Protein AF-A0A2N3AH60-F1 (afdb_monomer)

Mean predicted aligned error: 9.8 Å

Structure (mmCIF, N/CA/C/O backbone):
data_AF-A0A2N3AH60-F1
#
_entry.id   AF-A0A2N3AH60-F1
#
loop_
_atom_site.group_PDB
_atom_site.id
_atom_site.type_symbol
_atom_site.label_atom_id
_atom_site.label_alt_id
_atom_site.label_comp_id
_atom_site.label_asym_id
_atom_site.label_entity_id
_atom_site.label_seq_id
_atom_site.pdbx_PDB_ins_code
_atom_site.Cartn_x
_atom_site.Cartn_y
_atom_site.Cartn_z
_atom_site.occupancy
_atom_site.B_iso_or_equiv
_atom_site.auth_seq_id
_atom_site.auth_comp_id
_atom_site.auth_asym_id
_atom_site.auth_atom_id
_atom_site.pdbx_PDB_model_num
ATOM 1 N N . MET A 1 1 ? 43.716 21.597 -32.587 1.00 62.06 1 MET A N 1
ATOM 2 C CA . MET A 1 1 ? 42.711 21.125 -33.567 1.00 62.06 1 MET A CA 1
ATOM 3 C C . MET A 1 1 ? 41.728 22.247 -33.824 1.00 62.06 1 MET A C 1
ATOM 5 O O . MET A 1 1 ? 41.277 22.852 -32.857 1.00 62.06 1 MET A O 1
ATOM 9 N N . LYS A 1 2 ? 41.445 22.577 -35.089 1.00 83.50 2 LYS A N 1
ATOM 10 C CA . LYS A 1 2 ? 40.437 23.594 -35.403 1.00 83.50 2 LYS A CA 1
ATOM 11 C C . LYS A 1 2 ? 39.056 22.977 -35.175 1.00 83.50 2 LYS A C 1
ATOM 13 O O . LYS A 1 2 ? 38.843 21.801 -35.444 1.00 83.50 2 LYS A O 1
ATOM 18 N N . TRP A 1 3 ? 38.112 23.772 -34.682 1.00 82.44 3 TRP A N 1
ATOM 19 C CA . TRP A 1 3 ? 36.743 23.332 -34.368 1.00 82.44 3 TRP A CA 1
ATOM 20 C C . TRP A 1 3 ? 36.018 22.701 -35.577 1.00 82.44 3 TRP A C 1
ATOM 22 O O .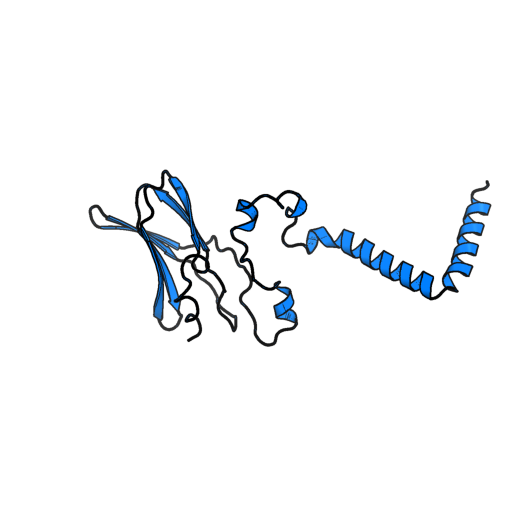 TRP A 1 3 ? 35.159 21.836 -35.435 1.00 82.44 3 TRP A O 1
ATOM 32 N N . ILE A 1 4 ? 36.426 23.106 -36.780 1.00 84.56 4 ILE A N 1
ATOM 33 C CA . ILE A 1 4 ? 35.939 22.600 -38.065 1.00 84.56 4 ILE A CA 1
ATOM 34 C C . ILE A 1 4 ? 36.368 21.143 -38.290 1.00 84.56 4 ILE A C 1
ATOM 36 O O . ILE A 1 4 ? 35.534 20.324 -38.667 1.00 84.56 4 ILE A O 1
ATOM 40 N N . ASP A 1 5 ? 37.626 20.806 -37.987 1.00 86.69 5 ASP A N 1
ATOM 41 C CA . ASP A 1 5 ? 38.170 19.450 -38.153 1.00 86.69 5 ASP A CA 1
ATOM 42 C C . ASP A 1 5 ? 37.461 18.465 -37.213 1.00 86.69 5 ASP A C 1
ATOM 44 O O . ASP A 1 5 ? 37.150 17.335 -37.582 1.00 86.69 5 ASP A O 1
ATOM 48 N N . PHE A 1 6 ? 37.138 18.926 -36.001 1.00 89.19 6 PHE A N 1
ATOM 49 C CA . PHE A 1 6 ? 36.376 18.146 -35.030 1.00 89.19 6 PHE A CA 1
ATOM 50 C C . PHE A 1 6 ? 34.942 17.877 -35.508 1.00 89.19 6 PHE A C 1
ATOM 52 O O . PHE A 1 6 ? 34.476 16.740 -35.462 1.00 89.19 6 PHE A O 1
ATOM 59 N N . LYS A 1 7 ? 34.245 18.905 -36.015 1.00 92.50 7 LYS A N 1
ATOM 60 C CA . LYS A 1 7 ? 32.880 18.759 -36.541 1.00 92.50 7 LYS A CA 1
ATOM 61 C C . LYS A 1 7 ? 32.826 17.795 -37.730 1.00 92.50 7 LYS A C 1
ATOM 63 O O . LYS A 1 7 ? 31.910 16.978 -37.795 1.00 92.50 7 LYS A O 1
ATOM 68 N N . ALA A 1 8 ? 33.800 17.879 -38.637 1.00 90.19 8 ALA A N 1
ATOM 69 C CA . ALA A 1 8 ? 33.915 16.967 -39.770 1.00 90.19 8 ALA A CA 1
ATOM 70 C C . ALA A 1 8 ? 34.120 15.516 -39.302 1.00 90.19 8 ALA A C 1
ATOM 72 O O . ALA A 1 8 ? 33.353 14.640 -39.693 1.00 90.19 8 ALA A O 1
ATOM 73 N N . GLY A 1 9 ? 35.051 15.282 -38.368 1.00 90.31 9 GLY A N 1
ATOM 74 C CA . GLY A 1 9 ? 35.296 13.945 -37.815 1.00 90.31 9 GLY A CA 1
ATOM 75 C C . GLY A 1 9 ? 34.071 13.322 -37.132 1.00 90.31 9 GLY A C 1
ATOM 76 O O . GLY A 1 9 ? 33.795 12.138 -37.314 1.00 90.31 9 GLY A O 1
ATOM 77 N N . VAL A 1 10 ? 33.282 14.114 -36.396 1.00 91.69 10 VAL A N 1
ATOM 78 C CA . VAL A 1 10 ? 32.017 13.647 -35.790 1.00 91.69 10 VAL A CA 1
ATOM 79 C C . VAL A 1 10 ? 30.980 13.282 -36.858 1.00 91.69 10 VAL A C 1
ATOM 81 O O . VAL A 1 10 ? 30.249 12.301 -36.708 1.00 91.69 10 VAL A O 1
ATOM 84 N N . GLN A 1 11 ? 30.901 14.063 -37.935 1.00 92.56 11 GLN A N 1
ATOM 85 C CA . GLN A 1 11 ? 29.951 13.825 -39.017 1.00 92.56 11 GLN A CA 1
ATOM 86 C C . GLN A 1 11 ? 30.287 12.551 -39.802 1.00 92.56 11 GLN A C 1
ATOM 88 O O . GLN A 1 11 ? 29.385 11.758 -40.079 1.00 92.56 11 GLN A O 1
ATOM 93 N N . ASP A 1 12 ? 31.566 12.320 -40.091 1.00 92.69 12 ASP A N 1
ATOM 94 C CA . ASP A 1 12 ? 32.036 11.110 -40.769 1.00 92.69 12 A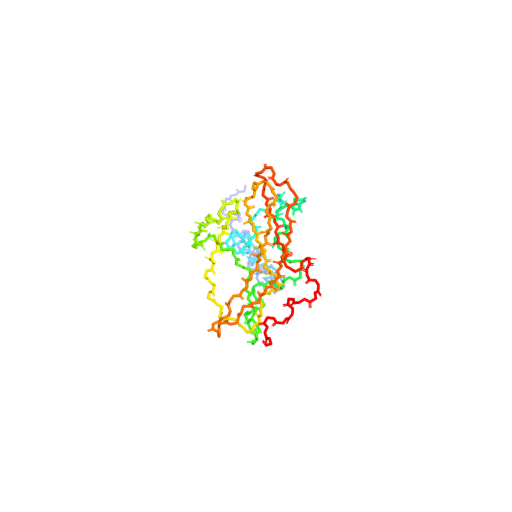SP A CA 1
ATOM 95 C C . ASP A 1 12 ? 31.796 9.863 -39.915 1.00 92.69 12 ASP A C 1
ATOM 97 O O . ASP A 1 12 ? 31.186 8.900 -40.386 1.00 92.69 12 ASP A O 1
ATOM 101 N N . PHE A 1 13 ? 32.132 9.929 -38.623 1.00 91.62 13 PHE A N 1
ATOM 102 C CA . PHE A 1 13 ? 31.824 8.864 -37.670 1.00 91.62 13 PHE A CA 1
ATOM 103 C C . PHE A 1 13 ? 30.330 8.512 -37.664 1.00 91.62 13 PHE A C 1
ATOM 105 O O . PHE A 1 13 ? 29.964 7.341 -37.729 1.00 91.62 13 PHE A O 1
ATOM 112 N N . TRP A 1 14 ? 29.440 9.508 -37.615 1.00 92.81 14 TRP A N 1
ATOM 113 C CA . TRP A 1 14 ? 27.996 9.260 -37.582 1.00 92.81 14 TRP A CA 1
ATOM 114 C C . TRP A 1 14 ? 27.467 8.647 -38.886 1.00 92.81 14 TRP A C 1
ATOM 116 O O . TRP A 1 14 ? 26.563 7.805 -38.861 1.00 92.81 14 TRP A O 1
ATOM 126 N N . ASN A 1 15 ? 28.035 9.043 -40.027 1.00 91.50 15 ASN A N 1
ATOM 127 C CA . ASN A 1 15 ? 27.698 8.482 -41.334 1.00 91.50 15 ASN A CA 1
ATOM 128 C C . ASN A 1 15 ? 28.101 7.004 -41.451 1.00 91.50 15 ASN A C 1
ATOM 130 O O . ASN A 1 15 ? 27.356 6.216 -42.041 1.00 91.50 15 ASN A O 1
ATOM 134 N N . GLU A 1 16 ? 29.238 6.615 -40.871 1.00 90.38 16 GLU A N 1
ATOM 135 C CA . GLU A 1 16 ? 29.669 5.215 -40.789 1.00 90.38 16 GLU A CA 1
ATOM 136 C C . GLU A 1 16 ? 28.858 4.428 -39.754 1.00 90.38 16 GLU A C 1
ATOM 138 O O . GLU A 1 16 ? 28.337 3.352 -40.059 1.00 90.38 16 GLU A O 1
ATOM 143 N N . PHE A 1 17 ? 28.663 4.988 -38.559 1.00 89.88 17 PHE A N 1
ATOM 144 C CA . PHE A 1 17 ? 27.969 4.339 -37.446 1.00 89.88 17 PHE A CA 1
ATOM 145 C C . PHE A 1 17 ? 26.534 3.931 -37.802 1.00 89.88 17 PHE A C 1
ATOM 147 O O . PHE A 1 17 ? 26.105 2.820 -37.491 1.00 89.88 17 PHE A O 1
ATOM 154 N N . LYS A 1 18 ? 25.803 4.776 -38.542 1.00 89.38 18 LYS A N 1
ATOM 155 C CA . LYS A 1 18 ? 24.445 4.470 -39.030 1.00 89.38 18 LYS A CA 1
ATOM 156 C C . LYS A 1 18 ? 24.358 3.216 -39.903 1.00 89.38 18 LYS A C 1
ATOM 158 O O . LYS A 1 18 ? 23.281 2.632 -40.009 1.00 89.38 18 LYS A O 1
ATOM 163 N N . ARG A 1 19 ? 25.455 2.796 -40.542 1.00 89.56 19 ARG A N 1
ATOM 164 C CA . ARG A 1 19 ? 25.488 1.577 -41.370 1.00 89.56 19 ARG A CA 1
ATOM 165 C C . ARG A 1 19 ? 25.510 0.307 -40.514 1.00 89.56 19 ARG A C 1
ATOM 167 O O . ARG A 1 19 ? 25.137 -0.762 -40.995 1.00 89.56 19 ARG A O 1
ATOM 174 N N . VAL A 1 20 ? 25.887 0.419 -39.239 1.00 92.06 20 VAL A N 1
ATOM 175 C CA . VAL A 1 20 ? 25.952 -0.695 -38.290 1.00 92.06 20 VAL A CA 1
ATOM 176 C C . VAL A 1 20 ? 24.599 -0.857 -37.589 1.00 92.06 20 VAL A C 1
ATOM 178 O O . VAL A 1 20 ? 24.321 -0.238 -36.563 1.00 92.06 20 VAL A O 1
ATOM 181 N N . LYS A 1 21 ? 23.746 -1.737 -38.127 1.00 87.88 21 LYS A N 1
ATOM 182 C CA . LYS A 1 21 ? 22.369 -1.963 -37.633 1.00 87.88 21 LYS A CA 1
ATOM 183 C C . LYS A 1 21 ? 22.295 -2.304 -36.136 1.00 87.88 21 LYS A C 1
ATOM 185 O O . LYS A 1 21 ? 21.427 -1.790 -35.437 1.00 87.88 21 LYS A O 1
ATOM 190 N N . PHE A 1 22 ? 23.218 -3.128 -35.634 1.00 91.50 22 PHE A N 1
ATOM 191 C CA . PHE A 1 22 ? 23.281 -3.483 -34.210 1.00 91.50 22 PHE A CA 1
ATOM 192 C C . PHE A 1 22 ? 23.684 -2.299 -33.319 1.00 91.50 22 PHE A C 1
ATOM 194 O O . PHE A 1 22 ? 23.145 -2.146 -32.225 1.00 91.50 22 PHE A O 1
ATOM 201 N N . GLY A 1 23 ? 24.576 -1.427 -33.803 1.00 90.69 23 GLY A N 1
ATOM 202 C CA . GLY A 1 23 ? 24.977 -0.210 -33.093 1.00 90.69 23 GLY A CA 1
ATOM 203 C C . GLY A 1 23 ? 23.814 0.769 -32.942 1.00 90.69 23 GLY A C 1
ATOM 204 O O . GLY A 1 23 ? 23.608 1.325 -31.865 1.00 90.69 23 GLY A O 1
ATOM 205 N N . LEU A 1 24 ? 22.989 0.905 -33.986 1.00 92.94 24 LEU A N 1
ATOM 206 C CA . LEU A 1 24 ? 21.783 1.731 -33.932 1.00 92.94 24 LEU A CA 1
ATOM 207 C C . LEU A 1 24 ? 20.758 1.193 -32.923 1.00 92.94 24 LEU A C 1
ATOM 209 O O . LEU A 1 24 ? 20.183 1.973 -32.168 1.00 92.94 24 LEU A O 1
ATOM 213 N N . PHE A 1 25 ? 20.560 -0.127 -32.866 1.00 94.62 25 PHE A N 1
ATOM 214 C CA . PHE A 1 25 ? 19.670 -0.738 -31.876 1.00 94.62 25 PHE A CA 1
ATOM 215 C C . PHE A 1 25 ? 20.156 -0.495 -30.441 1.00 94.62 25 PHE A C 1
ATOM 217 O O . PHE A 1 25 ? 19.367 -0.119 -29.578 1.00 94.62 25 PHE A O 1
ATOM 224 N N . GLY A 1 26 ? 21.465 -0.626 -30.201 1.00 94.88 26 GLY A N 1
ATOM 225 C CA . GLY A 1 26 ? 22.069 -0.286 -28.912 1.00 94.88 26 GLY A CA 1
ATOM 226 C C . GLY A 1 26 ? 21.854 1.181 -28.527 1.00 94.88 26 GLY A C 1
ATOM 227 O O . GLY A 1 26 ? 21.540 1.470 -27.376 1.00 94.88 26 GLY A O 1
ATOM 228 N N . LEU A 1 27 ? 21.943 2.105 -29.490 1.00 94.44 27 LEU A N 1
ATOM 229 C CA . LEU A 1 27 ? 21.697 3.530 -29.256 1.00 94.44 27 LEU A CA 1
ATOM 230 C C . LEU A 1 27 ? 20.225 3.827 -28.932 1.00 94.44 27 LEU A C 1
ATOM 232 O O . LEU A 1 27 ? 19.947 4.642 -28.056 1.00 94.44 27 LEU A O 1
ATOM 236 N N . ILE A 1 28 ? 19.284 3.139 -29.586 1.00 95.50 28 ILE A N 1
ATOM 237 C CA . ILE A 1 28 ? 17.853 3.224 -29.257 1.00 95.50 28 ILE A CA 1
ATOM 238 C C . ILE A 1 28 ? 17.606 2.712 -27.836 1.00 95.50 28 ILE A C 1
ATOM 240 O O . ILE A 1 28 ? 16.933 3.378 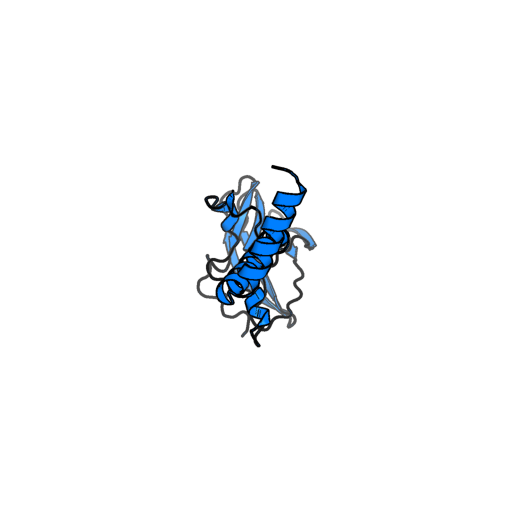-27.054 1.00 95.50 28 ILE A O 1
ATOM 244 N N . LEU A 1 29 ? 18.176 1.559 -27.478 1.00 96.81 29 LEU A N 1
ATOM 245 C CA . LEU A 1 29 ? 18.025 0.990 -26.140 1.00 96.81 29 LEU A CA 1
ATOM 246 C C . LEU A 1 29 ? 18.620 1.911 -25.064 1.00 96.81 29 LEU A C 1
ATOM 248 O O . LEU A 1 29 ? 17.993 2.146 -24.034 1.00 96.81 29 LEU A O 1
ATOM 252 N N . LEU A 1 30 ? 19.795 2.488 -25.326 1.00 96.62 30 LEU A N 1
ATOM 253 C CA . LEU A 1 30 ? 20.410 3.481 -24.450 1.00 96.62 30 LEU A CA 1
ATOM 254 C C . LEU A 1 30 ? 19.503 4.700 -24.268 1.00 96.62 30 LEU A C 1
ATOM 256 O O . LEU A 1 30 ? 19.304 5.153 -23.144 1.00 96.62 30 LEU A O 1
ATOM 260 N N . PHE A 1 31 ? 18.929 5.214 -25.358 1.00 97.19 31 PHE A N 1
ATOM 261 C CA . PHE A 1 31 ? 17.994 6.331 -25.296 1.00 97.19 31 PHE A CA 1
ATOM 262 C C . PHE A 1 31 ? 16.758 5.995 -24.451 1.00 97.19 31 PHE A C 1
ATOM 264 O O . PHE A 1 31 ? 16.345 6.812 -23.630 1.00 97.19 31 PHE A O 1
ATOM 271 N N . ILE A 1 32 ? 16.214 4.779 -24.584 1.00 96.94 32 ILE A N 1
ATOM 272 C CA . ILE A 1 32 ? 15.108 4.295 -23.747 1.00 96.94 32 ILE A CA 1
ATOM 273 C C . ILE A 1 32 ? 15.513 4.288 -22.270 1.00 96.94 32 ILE A C 1
ATOM 275 O O . ILE A 1 32 ? 14.772 4.822 -21.453 1.00 96.94 32 ILE A O 1
ATOM 279 N N . PHE A 1 33 ? 16.688 3.759 -21.913 1.00 96.12 33 PHE A N 1
ATOM 280 C CA . PHE A 1 33 ? 17.140 3.750 -20.517 1.00 96.12 33 PHE A CA 1
ATOM 281 C C . PHE A 1 33 ? 17.349 5.151 -19.949 1.00 96.12 33 PHE A C 1
ATOM 283 O O . PHE A 1 33 ? 16.950 5.416 -18.817 1.00 96.12 33 PHE A O 1
ATOM 290 N N . ILE A 1 34 ? 17.925 6.062 -20.735 1.00 96.56 34 ILE A N 1
ATOM 291 C CA . ILE A 1 34 ? 18.065 7.467 -20.343 1.00 96.56 34 ILE A CA 1
ATOM 292 C C . ILE A 1 34 ? 16.681 8.067 -20.072 1.00 96.56 34 ILE A C 1
ATOM 294 O O . ILE A 1 34 ? 16.467 8.684 -19.029 1.00 96.56 34 ILE A O 1
ATOM 298 N N . LEU A 1 35 ? 15.722 7.837 -20.970 1.00 96.25 35 LEU A N 1
ATOM 299 C CA . LEU A 1 35 ? 14.353 8.306 -20.801 1.00 96.25 35 LEU A CA 1
ATOM 300 C C . LEU A 1 35 ? 13.697 7.700 -19.551 1.00 96.25 35 LEU A C 1
ATOM 302 O O . LEU A 1 35 ? 13.047 8.420 -18.799 1.00 96.25 35 LEU A O 1
ATOM 306 N N . THR A 1 36 ? 13.913 6.411 -19.276 1.00 91.62 36 THR A N 1
ATOM 307 C CA . THR A 1 36 ? 13.434 5.762 -18.049 1.00 91.62 36 THR A CA 1
ATOM 308 C C . THR A 1 36 ? 13.974 6.457 -16.805 1.00 91.62 36 THR A C 1
ATOM 310 O O . THR A 1 36 ? 13.191 6.731 -15.905 1.00 91.62 36 THR A O 1
ATOM 313 N N . VAL A 1 37 ? 15.264 6.804 -16.758 1.00 91.50 37 VAL A N 1
ATOM 314 C CA . VAL A 1 37 ? 15.860 7.521 -15.615 1.00 91.50 37 VAL A CA 1
ATOM 315 C C . VAL A 1 37 ? 15.201 8.885 -15.404 1.00 91.50 37 VAL A C 1
ATOM 317 O O . VAL A 1 37 ? 14.903 9.241 -14.265 1.00 91.50 37 VAL A O 1
ATOM 320 N N . PHE A 1 38 ? 14.924 9.628 -16.478 1.00 92.25 38 PHE A N 1
ATOM 321 C CA . PHE A 1 38 ? 14.251 10.927 -16.381 1.00 92.25 38 PHE A CA 1
ATOM 322 C C . PHE A 1 38 ? 12.787 10.819 -15.944 1.00 92.25 38 PHE A C 1
ATOM 324 O O . PHE A 1 38 ? 12.310 11.676 -15.204 1.00 92.25 38 PHE A O 1
ATOM 331 N N . ILE A 1 39 ? 12.072 9.778 -16.379 1.00 90.88 39 ILE A N 1
ATOM 332 C CA . ILE A 1 39 ? 10.664 9.569 -16.012 1.00 90.88 39 ILE A CA 1
ATOM 333 C C . ILE A 1 39 ? 10.545 8.968 -14.603 1.00 90.88 39 ILE A C 1
ATOM 335 O O . ILE A 1 39 ? 9.553 9.222 -13.924 1.00 90.88 39 ILE A O 1
ATOM 339 N N . ASN A 1 40 ? 11.556 8.227 -14.135 1.00 85.31 40 ASN A N 1
ATOM 340 C CA . ASN A 1 40 ? 11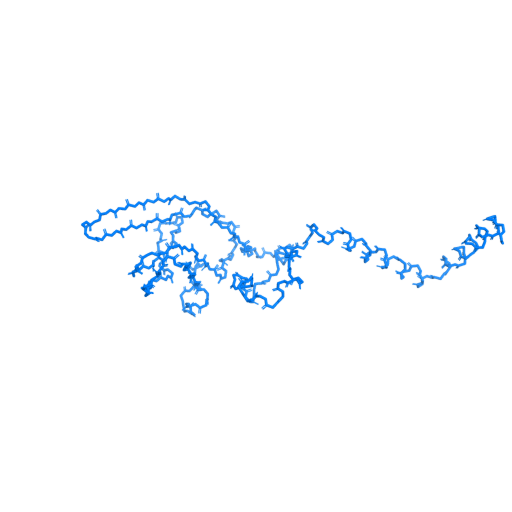.559 7.463 -12.883 1.00 85.31 40 ASN A CA 1
ATOM 341 C C . ASN A 1 40 ? 10.938 8.189 -11.667 1.00 85.31 40 ASN A C 1
ATOM 343 O O . ASN A 1 40 ? 10.078 7.588 -11.023 1.00 85.31 40 ASN A O 1
ATOM 347 N N . PRO A 1 41 ? 11.264 9.464 -11.361 1.00 83.12 41 PRO A N 1
ATOM 348 C CA . PRO A 1 41 ? 10.692 10.166 -10.206 1.00 83.12 41 PRO A CA 1
ATOM 349 C C . PRO A 1 41 ? 9.166 10.330 -10.249 1.00 83.12 41 PRO A C 1
ATOM 351 O O . PRO A 1 41 ? 8.550 10.529 -9.209 1.00 83.12 41 PRO A O 1
ATOM 354 N N . TYR A 1 42 ? 8.559 10.257 -11.435 1.00 83.62 42 TYR A N 1
ATOM 355 C CA . TYR A 1 42 ? 7.121 10.448 -11.639 1.00 83.62 42 TYR A CA 1
ATOM 356 C C . TYR A 1 42 ? 6.327 9.139 -11.653 1.00 83.62 42 TYR A C 1
ATOM 358 O O . TYR A 1 42 ? 5.117 9.157 -11.450 1.00 83.62 42 TYR A O 1
ATOM 366 N N . ILE A 1 43 ? 6.988 8.011 -11.926 1.00 80.19 43 ILE A N 1
ATOM 367 C CA . ILE A 1 43 ? 6.341 6.695 -12.069 1.00 80.19 43 ILE A CA 1
ATOM 368 C C . ILE A 1 43 ? 6.643 5.743 -10.914 1.00 80.19 43 ILE A C 1
ATOM 370 O O . ILE A 1 43 ? 5.920 4.763 -10.746 1.00 80.19 43 ILE A O 1
ATOM 374 N N . VAL A 1 44 ? 7.696 5.990 -10.127 1.00 80.38 44 VAL A N 1
ATOM 375 C CA . VAL A 1 44 ? 8.035 5.129 -8.991 1.00 80.38 44 VAL A CA 1
ATOM 376 C C . VAL A 1 44 ? 7.117 5.442 -7.808 1.00 80.38 44 VAL A C 1
ATOM 378 O O . VAL A 1 44 ? 7.169 6.553 -7.286 1.00 80.38 44 VAL A O 1
ATOM 381 N N . PRO A 1 45 ? 6.327 4.465 -7.326 1.00 76.19 45 PRO A N 1
ATOM 382 C CA . PRO A 1 45 ? 5.418 4.679 -6.199 1.00 76.19 45 PRO A CA 1
ATOM 383 C C . PRO A 1 45 ? 6.145 4.896 -4.862 1.00 76.19 45 PRO A C 1
ATOM 385 O O . PRO A 1 45 ? 5.583 5.497 -3.953 1.00 76.19 45 PRO A O 1
ATOM 388 N N . PHE A 1 46 ? 7.396 4.439 -4.740 1.00 81.25 46 PHE A N 1
ATOM 389 C CA . PHE A 1 46 ? 8.195 4.514 -3.511 1.00 81.25 46 PHE A CA 1
ATOM 390 C C . PHE A 1 46 ? 9.528 5.244 -3.758 1.00 81.25 46 PHE A C 1
ATOM 392 O O . PHE A 1 46 ? 10.573 4.598 -3.872 1.00 81.25 46 PHE A O 1
ATOM 399 N N . PRO A 1 47 ? 9.534 6.584 -3.877 1.00 80.94 47 PRO A N 1
ATOM 400 C CA . PRO A 1 47 ? 10.751 7.347 -4.178 1.00 80.94 47 PRO A CA 1
ATOM 401 C C . PRO A 1 47 ? 11.825 7.225 -3.082 1.00 80.94 47 PRO A C 1
ATOM 403 O O . PRO A 1 47 ? 13.016 7.328 -3.363 1.00 80.94 47 PRO A O 1
ATOM 406 N N . GLU A 1 48 ? 11.418 6.944 -1.842 1.00 85.81 48 GLU A N 1
ATOM 407 C CA . GLU A 1 48 ? 12.306 6.792 -0.680 1.00 85.81 48 GLU A CA 1
ATOM 408 C C . GLU A 1 48 ? 12.825 5.357 -0.491 1.00 85.81 48 GLU A C 1
ATOM 410 O O . GLU A 1 48 ? 13.594 5.094 0.438 1.00 85.81 48 GLU A O 1
ATOM 415 N N . ALA A 1 49 ? 12.448 4.426 -1.376 1.00 85.56 49 ALA A N 1
ATOM 416 C CA . ALA A 1 49 ? 12.769 3.005 -1.255 1.00 85.56 49 ALA A CA 1
ATOM 417 C C . ALA A 1 49 ? 14.271 2.726 -1.103 1.00 85.56 49 ALA A C 1
ATOM 419 O O . ALA A 1 49 ? 14.658 1.829 -0.357 1.00 85.56 49 ALA A O 1
ATOM 420 N N . SER A 1 50 ? 15.125 3.493 -1.788 1.00 84.62 50 SER A N 1
ATOM 421 C CA . SER A 1 50 ? 16.582 3.325 -1.739 1.00 84.62 50 SER A CA 1
ATOM 422 C C . SER A 1 50 ? 17.171 3.680 -0.371 1.00 84.62 50 SER A C 1
ATOM 424 O O . SER A 1 50 ? 18.070 2.993 0.110 1.00 84.62 50 SER A O 1
ATOM 426 N N . ILE A 1 51 ? 16.645 4.723 0.274 1.00 90.12 51 ILE A N 1
ATOM 427 C CA . ILE A 1 51 ? 17.109 5.209 1.579 1.00 90.12 51 ILE A CA 1
ATOM 428 C C . ILE A 1 51 ? 16.530 4.336 2.696 1.00 90.12 51 ILE A C 1
ATOM 430 O O . ILE A 1 51 ? 17.232 3.975 3.639 1.00 90.12 51 ILE A O 1
ATOM 434 N N . ARG A 1 52 ? 15.255 3.954 2.568 1.00 90.94 52 ARG A N 1
ATOM 435 C CA . ARG A 1 52 ? 14.504 3.194 3.575 1.00 90.94 52 ARG A CA 1
ATOM 436 C C . ARG A 1 52 ? 14.491 1.686 3.333 1.00 90.94 52 ARG A C 1
ATOM 438 O O . ARG A 1 52 ? 13.724 0.968 3.960 1.00 90.94 52 ARG A O 1
ATOM 445 N N . TRP A 1 53 ? 15.376 1.155 2.487 1.00 86.88 53 TRP A N 1
ATOM 446 C CA . TRP A 1 53 ? 15.396 -0.279 2.159 1.00 86.88 53 TRP A CA 1
ATOM 447 C C . TRP A 1 53 ? 15.491 -1.196 3.392 1.00 86.88 53 TRP A C 1
ATOM 449 O O . TRP A 1 53 ? 14.916 -2.279 3.415 1.00 86.88 53 TRP A O 1
ATOM 459 N N . ARG A 1 54 ? 16.208 -0.760 4.437 1.00 88.62 54 ARG A N 1
ATOM 460 C CA . ARG A 1 54 ? 16.396 -1.518 5.691 1.00 88.62 54 ARG A CA 1
ATOM 461 C C . ARG A 1 54 ? 15.409 -1.134 6.798 1.00 88.62 54 ARG A C 1
ATOM 463 O O . ARG A 1 54 ? 15.486 -1.695 7.888 1.00 88.62 54 ARG A O 1
ATOM 470 N N . ASP A 1 55 ? 14.531 -0.171 6.545 1.00 89.94 55 ASP A N 1
ATOM 471 C CA . ASP A 1 55 ? 13.555 0.321 7.508 1.00 89.94 55 ASP A CA 1
ATOM 472 C C . ASP A 1 55 ? 12.294 -0.545 7.448 1.00 89.94 55 ASP A C 1
ATOM 474 O O . ASP A 1 55 ? 11.463 -0.404 6.558 1.00 89.94 55 ASP A O 1
ATOM 478 N N . ILE A 1 56 ? 12.157 -1.465 8.401 1.00 85.00 56 ILE A N 1
ATOM 479 C CA . ILE A 1 56 ? 11.014 -2.384 8.450 1.00 85.00 56 ILE A CA 1
ATOM 480 C C . ILE A 1 56 ? 9.701 -1.618 8.641 1.00 85.00 56 ILE A C 1
ATOM 482 O O . ILE A 1 56 ? 8.7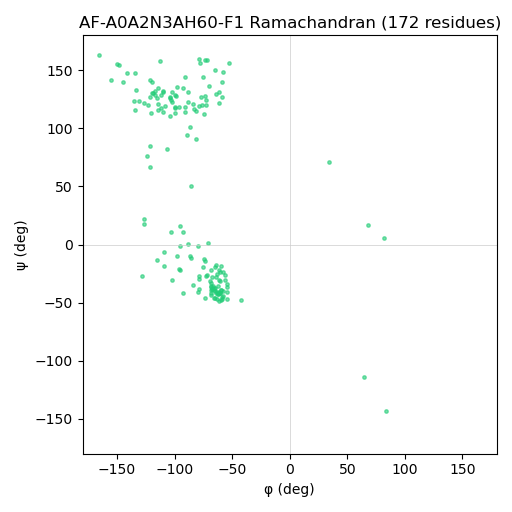03 -2.006 8.042 1.00 85.00 56 ILE A O 1
ATOM 486 N N . THR A 1 57 ? 9.708 -0.529 9.416 1.00 84.81 57 THR A N 1
ATOM 487 C CA . THR A 1 57 ? 8.505 0.280 9.672 1.00 84.81 57 THR A CA 1
ATOM 488 C C . THR A 1 57 ? 8.018 0.999 8.421 1.00 84.81 57 THR A C 1
ATOM 490 O O . THR A 1 57 ? 6.825 1.164 8.228 1.00 84.81 57 THR A O 1
ATOM 493 N N . TYR A 1 58 ? 8.911 1.322 7.484 1.00 86.62 58 TYR A N 1
ATOM 494 C CA . TYR A 1 58 ? 8.500 1.863 6.187 1.00 86.62 58 TYR A CA 1
ATOM 495 C C . TYR A 1 58 ? 7.785 0.831 5.298 1.00 86.62 58 TYR A C 1
ATOM 497 O O . TYR A 1 58 ? 6.925 1.176 4.489 1.00 86.62 58 TYR A O 1
ATOM 505 N N . TRP A 1 59 ? 8.143 -0.448 5.428 1.00 85.25 59 TRP A N 1
ATOM 506 C CA . TRP A 1 59 ? 7.602 -1.524 4.595 1.00 85.25 59 TRP A CA 1
ATOM 507 C C . TRP A 1 59 ? 6.463 -2.302 5.251 1.00 85.25 59 TRP A C 1
ATOM 509 O O . TRP A 1 59 ? 5.836 -3.115 4.575 1.00 85.25 59 TRP A O 1
ATOM 519 N N . GLU A 1 60 ? 6.197 -2.106 6.543 1.00 84.75 60 GLU A N 1
ATOM 520 C CA . GLU A 1 60 ? 5.329 -3.004 7.311 1.00 84.75 60 GLU A CA 1
ATOM 521 C C . GLU A 1 60 ? 3.877 -3.036 6.825 1.00 84.75 60 GLU A C 1
ATOM 523 O O . GLU A 1 60 ? 3.227 -4.087 6.944 1.00 84.75 60 GLU A O 1
ATOM 528 N N . ASP A 1 61 ? 3.426 -1.930 6.227 1.00 85.94 61 ASP A N 1
ATOM 529 C CA . ASP A 1 61 ? 2.091 -1.743 5.650 1.00 85.94 61 ASP A CA 1
ATOM 530 C C . ASP A 1 61 ? 1.968 -2.203 4.204 1.00 85.94 61 ASP A C 1
ATOM 532 O O . ASP A 1 61 ? 0.861 -2.345 3.688 1.00 85.94 61 ASP A O 1
ATOM 536 N N . ASN A 1 62 ? 3.091 -2.517 3.560 1.00 82.25 62 ASN A N 1
ATOM 537 C CA . ASN A 1 62 ? 3.071 -3.111 2.238 1.00 82.25 62 ASN A CA 1
ATOM 538 C C . ASN A 1 62 ? 2.860 -4.632 2.359 1.00 82.25 62 ASN A C 1
ATOM 540 O O . ASN A 1 62 ? 3.705 -5.340 2.920 1.00 82.25 62 ASN A O 1
ATOM 544 N N . PRO A 1 63 ? 1.750 -5.182 1.836 1.00 72.19 63 PRO A N 1
ATOM 545 C CA . PRO A 1 63 ? 1.527 -6.623 1.832 1.00 72.19 63 PRO A CA 1
ATOM 546 C C . PRO A 1 63 ? 2.615 -7.350 1.028 1.00 72.19 63 PRO A C 1
ATOM 548 O O . PRO A 1 63 ? 2.889 -7.022 -0.124 1.00 72.19 63 PRO A O 1
ATOM 551 N N . VAL A 1 64 ? 3.192 -8.400 1.623 1.00 67.19 64 VAL A N 1
ATOM 552 C CA . VAL A 1 64 ? 4.363 -9.138 1.094 1.00 67.19 64 VAL A CA 1
ATOM 553 C C . VAL A 1 64 ? 4.107 -9.774 -0.282 1.00 67.19 64 VAL A C 1
ATOM 555 O O . VAL A 1 64 ? 5.044 -10.045 -1.028 1.00 67.19 64 VAL A O 1
ATOM 558 N N . SER A 1 65 ? 2.844 -10.026 -0.630 1.00 70.19 65 SER A N 1
ATOM 559 C CA . SER A 1 65 ? 2.456 -10.752 -1.847 1.00 70.19 65 SER A CA 1
ATOM 560 C C . SER A 1 65 ? 1.454 -10.002 -2.725 1.00 70.19 65 SER A C 1
ATOM 562 O O . SER A 1 65 ? 0.807 -10.629 -3.565 1.00 70.19 65 SER A O 1
ATOM 564 N N . ALA A 1 66 ? 1.293 -8.683 -2.561 1.00 72.75 66 ALA A N 1
ATOM 565 C CA . ALA A 1 66 ? 0.413 -7.943 -3.461 1.00 72.75 66 ALA A CA 1
ATOM 566 C C . ALA A 1 66 ? 1.063 -7.763 -4.843 1.00 72.75 66 ALA A C 1
ATOM 568 O O . ALA A 1 66 ? 2.194 -7.275 -4.936 1.00 72.75 66 ALA A O 1
ATOM 569 N N . PRO A 1 67 ? 0.364 -8.133 -5.931 1.00 82.69 67 PRO A N 1
ATOM 570 C CA . PRO A 1 67 ? 0.842 -7.845 -7.270 1.00 82.69 67 PRO A CA 1
ATOM 571 C C . PRO A 1 67 ? 0.876 -6.325 -7.506 1.00 82.69 67 PRO A C 1
ATOM 573 O O . PRO A 1 67 ? 0.033 -5.599 -6.972 1.00 82.69 67 PRO A O 1
ATOM 576 N N . PRO A 1 68 ? 1.797 -5.825 -8.347 1.00 84.44 68 PRO A N 1
ATOM 577 C CA . PRO A 1 68 ? 1.812 -4.418 -8.725 1.00 84.44 68 PRO A CA 1
ATOM 578 C C . PRO A 1 68 ? 0.493 -3.974 -9.367 1.00 84.44 68 PRO A C 1
ATOM 580 O O . PRO A 1 68 ? -0.130 -4.733 -10.111 1.00 84.44 68 PRO A O 1
ATOM 583 N N . ALA A 1 69 ? 0.109 -2.711 -9.172 1.00 85.88 69 ALA A N 1
ATOM 584 C CA . ALA A 1 69 ? -1.149 -2.171 -9.695 1.00 85.88 69 ALA A CA 1
ATOM 585 C C . ALA A 1 69 ? -1.298 -2.316 -11.225 1.00 85.88 69 ALA A C 1
ATOM 587 O O . ALA A 1 69 ? -2.407 -2.521 -11.717 1.00 85.88 69 ALA A O 1
ATOM 588 N N . TRP A 1 70 ? -0.193 -2.289 -11.984 1.00 85.88 70 TRP A N 1
ATOM 589 C CA . TRP A 1 70 ? -0.212 -2.469 -13.442 1.00 85.88 70 TRP A CA 1
ATOM 590 C C . TRP A 1 70 ? -0.687 -3.862 -13.879 1.00 85.88 70 TRP A C 1
ATOM 592 O O . TRP A 1 70 ? -1.112 -4.027 -15.019 1.00 85.88 70 TRP A O 1
ATOM 602 N N . VAL A 1 71 ? -0.696 -4.864 -12.992 1.00 88.56 71 VAL A N 1
ATOM 603 C CA . VAL A 1 71 ? -1.271 -6.186 -13.295 1.00 88.56 71 VAL A CA 1
ATOM 604 C C . VAL A 1 71 ? -2.761 -6.064 -13.638 1.00 88.56 71 VAL A C 1
ATOM 606 O O . VAL A 1 71 ? -3.255 -6.783 -14.507 1.00 88.56 71 VAL A O 1
ATOM 609 N N . ASN A 1 72 ? -3.473 -5.095 -13.050 1.00 91.00 72 ASN A N 1
ATOM 610 C CA . ASN A 1 72 ? -4.866 -4.814 -13.402 1.00 91.00 72 ASN A CA 1
ATOM 611 C C . ASN A 1 72 ? -5.043 -4.300 -14.840 1.00 91.00 72 ASN A C 1
ATOM 613 O O . ASN A 1 72 ? -6.153 -4.388 -15.363 1.00 91.00 72 ASN A O 1
ATOM 617 N N . TRP A 1 73 ? -4.003 -3.784 -15.503 1.00 91.00 73 TRP A N 1
ATOM 618 C CA . TRP A 1 73 ? -4.095 -3.332 -16.899 1.00 91.00 73 TRP A CA 1
ATOM 619 C C . TRP A 1 73 ? -4.207 -4.500 -17.882 1.00 91.00 73 TRP A C 1
ATOM 621 O O . TRP A 1 73 ? -4.816 -4.354 -18.937 1.00 91.00 73 TRP A O 1
ATOM 631 N N . PHE A 1 74 ? -3.683 -5.669 -17.508 1.00 93.81 74 PHE A N 1
ATOM 632 C CA . PHE A 1 74 ? -3.652 -6.869 -18.351 1.00 93.81 74 PHE A CA 1
ATOM 633 C C . PHE A 1 74 ? -4.608 -7.973 -17.874 1.00 93.81 74 PHE A C 1
ATOM 635 O O . PHE A 1 74 ? -4.763 -8.988 -18.547 1.00 93.81 74 PHE A O 1
ATOM 642 N N . SER A 1 75 ? -5.247 -7.789 -16.716 1.00 92.00 75 SER A N 1
ATOM 643 C CA . SER A 1 75 ? -6.174 -8.751 -16.114 1.00 92.00 75 SER A CA 1
ATOM 644 C C . SER A 1 75 ? -7.629 -8.393 -16.432 1.00 92.00 75 SER A C 1
ATOM 646 O O . SER A 1 75 ? -8.029 -7.228 -16.314 1.00 92.00 75 SER A O 1
ATOM 648 N N . SER A 1 76 ? -8.435 -9.395 -16.799 1.00 92.25 76 SER A N 1
ATOM 649 C CA . SER A 1 76 ? -9.895 -9.265 -16.910 1.00 92.25 76 SER A CA 1
ATOM 650 C C . SER A 1 76 ? -10.538 -9.072 -15.538 1.00 92.25 76 SER A C 1
ATOM 652 O O . SER A 1 76 ? -11.420 -8.238 -15.401 1.00 92.25 76 SER A O 1
ATOM 654 N N . THR A 1 77 ? -10.032 -9.775 -14.522 1.00 91.94 77 THR A N 1
ATOM 655 C CA . THR A 1 77 ? -10.433 -9.618 -13.120 1.00 91.94 77 THR A CA 1
ATOM 656 C C . THR A 1 77 ? -9.666 -8.469 -12.467 1.00 91.94 77 THR A C 1
ATOM 658 O O . THR A 1 77 ? -8.429 -8.502 -12.413 1.00 91.94 77 THR A O 1
ATOM 661 N N . LYS A 1 78 ? -10.376 -7.461 -11.960 1.00 92.12 78 LYS A N 1
ATOM 662 C CA . LYS A 1 78 ? -9.813 -6.284 -11.290 1.00 92.12 78 LYS A CA 1
ATOM 663 C C . LYS A 1 78 ? -9.638 -6.536 -9.795 1.00 92.12 78 LYS A C 1
ATOM 665 O O . LYS A 1 78 ? -10.589 -6.840 -9.083 1.00 92.12 78 LYS A O 1
ATOM 670 N N . ARG A 1 79 ? -8.401 -6.391 -9.318 1.00 90.88 79 ARG A N 1
ATOM 671 C CA . ARG A 1 79 ? -8.037 -6.460 -7.895 1.00 90.88 79 ARG A CA 1
ATOM 672 C C . ARG A 1 79 ? -8.092 -5.072 -7.271 1.00 90.88 79 ARG A C 1
ATOM 674 O O . ARG A 1 79 ? -7.672 -4.116 -7.923 1.00 90.88 79 ARG A O 1
ATOM 681 N N . ALA A 1 80 ? -8.518 -4.972 -6.016 1.00 90.00 80 ALA A N 1
ATOM 682 C CA . ALA A 1 80 ? -8.417 -3.726 -5.265 1.00 90.00 80 ALA A CA 1
ATOM 683 C C . ALA A 1 80 ? -6.935 -3.301 -5.118 1.00 90.00 80 ALA A C 1
ATOM 685 O O . ALA A 1 80 ? -6.129 -4.089 -4.611 1.00 90.00 80 ALA A O 1
ATOM 686 N N . PRO A 1 81 ? -6.536 -2.101 -5.588 1.00 88.94 81 PRO A N 1
ATOM 687 C CA . PRO A 1 81 ? -5.205 -1.562 -5.342 1.00 88.94 81 PRO A CA 1
ATOM 688 C C . PRO A 1 81 ? -5.065 -1.131 -3.877 1.00 88.94 81 PRO A C 1
ATOM 690 O O . PRO A 1 81 ? -6.060 -0.851 -3.207 1.00 88.94 81 PRO A O 1
ATOM 693 N N . SER A 1 82 ? -3.824 -1.033 -3.394 1.00 87.94 82 SER A N 1
ATOM 694 C CA . SER A 1 82 ? -3.544 -0.459 -2.076 1.00 87.94 82 SER A CA 1
ATOM 695 C C . SER A 1 82 ? -4.058 0.980 -2.007 1.00 87.94 82 SER A C 1
ATOM 697 O O . SER A 1 82 ? -3.717 1.802 -2.860 1.00 87.94 82 SER A O 1
ATOM 699 N N . LEU A 1 83 ? -4.863 1.275 -0.990 1.00 89.38 83 LEU A N 1
ATOM 700 C CA . LEU A 1 83 ? -5.462 2.583 -0.748 1.00 89.38 83 LEU A CA 1
ATOM 701 C C . LEU A 1 83 ? -5.291 2.944 0.727 1.00 89.38 83 LEU A C 1
ATOM 703 O O . LEU A 1 83 ? -5.588 2.132 1.599 1.00 89.38 83 LEU A O 1
ATOM 707 N N . ILE A 1 84 ? -4.844 4.171 0.986 1.00 91.06 84 ILE A N 1
ATOM 708 C CA . ILE A 1 84 ? -4.772 4.747 2.330 1.00 91.06 84 ILE A CA 1
ATOM 709 C C . ILE A 1 84 ? -5.985 5.659 2.501 1.00 91.06 84 ILE A C 1
ATOM 711 O O . ILE A 1 84 ? -6.253 6.504 1.647 1.00 91.06 84 ILE A O 1
ATOM 715 N N . MET A 1 85 ? -6.729 5.465 3.588 1.00 92.44 85 MET A N 1
ATOM 716 C CA . MET A 1 85 ? -7.929 6.234 3.904 1.00 92.44 85 MET A CA 1
ATOM 717 C C . MET A 1 85 ? -7.745 6.941 5.242 1.00 92.44 85 MET A C 1
ATOM 719 O O . MET A 1 85 ? -7.682 6.295 6.284 1.00 92.44 85 MET A O 1
ATOM 723 N N . GLU A 1 86 ? -7.684 8.267 5.209 1.00 92.06 86 GLU A N 1
ATOM 724 C CA . GLU A 1 86 ? -7.562 9.095 6.416 1.00 92.06 86 GLU A CA 1
ATOM 725 C C . GLU A 1 86 ? -8.899 9.737 6.805 1.00 92.06 86 GLU A C 1
ATOM 727 O O . GLU A 1 86 ? -9.182 9.941 7.988 1.00 92.06 86 GLU A O 1
ATOM 732 N N . GLU A 1 87 ? -9.752 10.025 5.819 1.00 93.38 87 GLU A N 1
ATOM 733 C CA . GLU A 1 87 ? -11.052 10.648 6.043 1.00 93.38 87 GLU A CA 1
ATOM 734 C C . GLU A 1 87 ? -12.040 9.658 6.672 1.00 93.38 87 GLU A C 1
ATOM 736 O O . GLU A 1 87 ? -12.308 8.575 6.143 1.00 93.38 87 GLU A O 1
ATOM 741 N N . HIS A 1 88 ? -12.593 10.046 7.820 1.00 94.56 88 HIS A N 1
ATOM 742 C CA . HIS A 1 88 ? -13.534 9.231 8.573 1.00 94.56 88 HIS A CA 1
ATOM 743 C C . HIS A 1 88 ? -14.516 10.090 9.364 1.00 94.56 88 HIS A C 1
ATOM 745 O O . HIS A 1 88 ? -14.228 11.221 9.756 1.00 94.56 88 HIS A O 1
ATOM 751 N N . VAL A 1 89 ? -15.682 9.513 9.652 1.00 95.50 89 VAL A N 1
ATOM 752 C CA . VAL A 1 89 ? -16.638 10.084 10.602 1.00 95.50 89 VAL A CA 1
ATOM 753 C C . VAL A 1 89 ? -16.339 9.507 11.977 1.00 95.50 89 VAL A C 1
ATOM 755 O O . VAL A 1 89 ? -16.422 8.294 12.174 1.00 95.50 89 VAL A O 1
ATOM 758 N N . PHE A 1 90 ? -15.995 10.376 12.924 1.00 93.88 90 PHE A N 1
ATOM 759 C CA . PHE A 1 90 ? -15.724 9.993 14.303 1.00 93.88 90 PHE A CA 1
ATOM 760 C C . PHE A 1 90 ? -16.909 10.331 15.208 1.00 93.88 90 PHE A C 1
ATOM 762 O O . PHE A 1 90 ? -17.411 11.455 15.200 1.00 93.88 90 PHE A O 1
ATOM 769 N N . SER A 1 91 ? -17.333 9.369 16.021 1.00 94.00 91 SER A N 1
ATOM 770 C CA . SER A 1 91 ? -18.343 9.566 17.056 1.00 94.00 91 SER A CA 1
ATOM 771 C C . SER A 1 91 ? -17.907 8.924 18.363 1.00 94.00 91 SER A C 1
ATOM 773 O O . SER A 1 91 ? -17.251 7.883 18.384 1.00 94.00 91 SER A O 1
ATOM 775 N N . GLU A 1 92 ? -18.310 9.527 19.473 1.00 91.62 92 GLU A N 1
ATOM 776 C CA . GLU A 1 92 ? -17.924 9.072 20.798 1.00 91.62 92 GLU A CA 1
ATOM 777 C C . GLU A 1 92 ? -19.123 9.067 21.737 1.00 91.62 92 GLU A C 1
ATOM 779 O O . GLU A 1 92 ? -19.772 10.089 21.951 1.00 91.62 92 GLU A O 1
ATOM 784 N N . GLU A 1 93 ? -19.395 7.906 22.319 1.00 91.69 93 GLU A N 1
ATOM 785 C CA . GLU A 1 93 ? -20.499 7.687 23.239 1.00 91.69 93 GLU A CA 1
ATOM 786 C C . GLU A 1 93 ? -19.954 7.258 24.602 1.00 91.69 93 GLU A C 1
ATOM 788 O O . GLU A 1 93 ? -19.124 6.353 24.723 1.00 91.69 93 GLU A O 1
ATOM 793 N N . LYS A 1 94 ? -20.421 7.916 25.664 1.00 88.12 94 LYS A N 1
ATOM 794 C CA . LYS A 1 94 ? -20.110 7.524 27.042 1.00 88.12 94 LYS A CA 1
ATOM 795 C C . LYS A 1 94 ? -21.278 6.736 27.614 1.00 88.12 94 LYS A C 1
ATOM 797 O O . LYS A 1 94 ? -22.343 7.288 27.865 1.00 88.12 94 LYS A O 1
ATOM 802 N N . MET A 1 95 ? -21.046 5.457 27.879 1.00 84.25 95 MET A N 1
ATOM 803 C CA . MET A 1 95 ? -21.981 4.561 28.552 1.00 84.25 95 MET A CA 1
ATOM 804 C C . MET A 1 95 ? -21.488 4.303 29.980 1.00 84.25 95 MET A C 1
ATOM 806 O O . MET A 1 95 ? -20.801 3.321 30.273 1.00 84.25 95 MET A O 1
ATOM 810 N N . GLY A 1 96 ? -21.791 5.233 30.889 1.00 85.25 96 GLY A N 1
ATOM 811 C CA . GLY A 1 96 ? -21.326 5.177 32.277 1.00 85.25 96 GLY A CA 1
ATOM 812 C C . GLY A 1 96 ? -19.801 5.2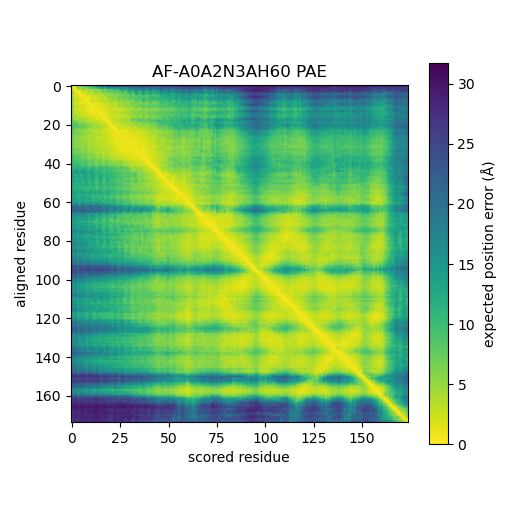95 32.377 1.00 85.25 96 GLY A C 1
ATOM 813 O O . GLY A 1 96 ? -19.238 6.342 32.070 1.00 85.25 96 GLY A O 1
ATOM 814 N N . LYS A 1 97 ? -19.127 4.222 32.821 1.00 83.88 97 LYS A N 1
ATOM 815 C CA . LYS A 1 97 ? -17.651 4.145 32.876 1.00 83.88 97 LYS A CA 1
ATOM 816 C C . LYS A 1 97 ? -17.017 3.682 31.560 1.00 83.88 97 LYS A C 1
ATOM 818 O O . LYS A 1 97 ? -15.798 3.749 31.427 1.00 83.88 97 LYS A O 1
ATOM 823 N N . ILE A 1 98 ? -17.820 3.187 30.619 1.00 84.00 98 ILE A N 1
ATOM 824 C CA . ILE A 1 98 ? -17.349 2.693 29.326 1.00 84.00 98 ILE A CA 1
ATOM 825 C C . ILE A 1 98 ? -17.416 3.835 28.320 1.00 84.00 98 ILE A C 1
ATOM 827 O O . ILE A 1 98 ? -18.399 4.571 28.244 1.00 84.00 98 ILE A O 1
ATOM 831 N N . LYS A 1 99 ? -16.346 3.977 27.545 1.00 88.44 99 LYS A N 1
ATOM 832 C CA . LYS A 1 99 ? -16.226 4.943 26.464 1.00 88.44 99 LYS A CA 1
ATOM 833 C C . LYS A 1 99 ? -16.184 4.168 25.149 1.00 88.44 99 LYS A C 1
ATOM 835 O O . LYS A 1 99 ? -15.278 3.361 24.960 1.00 88.44 99 LYS A O 1
ATOM 840 N N . LEU A 1 100 ? -17.164 4.389 24.282 1.00 89.88 100 LEU A N 1
ATOM 841 C CA . LEU A 1 100 ? -17.237 3.796 22.953 1.00 89.88 100 LEU A CA 1
ATOM 842 C C . LEU A 1 100 ? -16.859 4.862 21.924 1.00 89.88 100 LEU A C 1
ATOM 844 O O . LEU A 1 100 ? -17.603 5.813 21.711 1.00 89.88 100 LEU A O 1
ATOM 848 N N . SER A 1 101 ? -15.701 4.701 21.293 1.00 91.31 101 SER A N 1
ATOM 849 C CA . SER A 1 101 ? -15.265 5.544 20.178 1.00 91.31 101 SER A CA 1
ATOM 850 C C . SER A 1 101 ? -15.445 4.757 18.881 1.00 91.31 101 SER A C 1
ATOM 852 O O . SER A 1 101 ? -14.970 3.627 18.774 1.00 91.31 101 SER A O 1
ATOM 854 N N . ARG A 1 102 ? -16.146 5.336 17.906 1.00 93.00 102 ARG A N 1
ATOM 855 C CA . ARG A 1 102 ? -16.440 4.728 16.606 1.00 93.00 102 ARG A CA 1
ATOM 856 C C . ARG A 1 102 ? -15.880 5.625 15.506 1.00 93.00 102 ARG A C 1
ATOM 858 O O . ARG A 1 102 ? -16.194 6.809 15.459 1.00 93.00 102 ARG A O 1
ATOM 865 N N . ALA A 1 103 ? -15.076 5.042 14.625 1.00 94.12 103 ALA A N 1
ATOM 866 C CA . ALA A 1 103 ? -14.598 5.673 13.402 1.00 94.12 103 ALA A CA 1
ATOM 867 C C . ALA A 1 103 ? -15.172 4.907 12.207 1.00 94.12 103 ALA A C 1
ATOM 869 O O . ALA A 1 103 ? -15.035 3.686 12.138 1.00 94.12 103 ALA A O 1
ATOM 870 N N . VAL A 1 104 ? -15.843 5.613 11.299 1.00 94.88 104 VAL A N 1
ATOM 871 C CA . VAL A 1 104 ? -16.461 5.030 10.103 1.00 94.88 104 VAL A CA 1
ATOM 872 C C . VAL A 1 104 ? -15.765 5.571 8.863 1.00 94.88 104 VAL A C 1
ATOM 874 O O . VAL A 1 104 ? -15.774 6.779 8.623 1.00 94.88 104 VAL A O 1
ATOM 877 N N . PHE A 1 105 ? -15.202 4.663 8.070 1.00 94.75 105 PHE A N 1
ATOM 878 C CA . PHE A 1 105 ? -14.538 4.948 6.801 1.00 94.75 105 PHE A CA 1
ATOM 879 C C . PHE A 1 105 ? -15.466 4.535 5.659 1.00 94.75 105 PHE A C 1
ATOM 881 O O . PHE A 1 105 ? -15.933 3.396 5.620 1.00 94.75 105 PHE A O 1
ATOM 888 N N . LYS A 1 106 ? -15.754 5.452 4.733 1.00 93.44 106 LYS A N 1
ATOM 889 C CA . LYS A 1 106 ? -16.587 5.155 3.561 1.00 93.44 106 LYS A CA 1
ATOM 890 C C . LYS A 1 106 ? -15.704 4.706 2.409 1.00 93.44 106 LYS A C 1
ATOM 892 O O . LYS A 1 106 ? -14.922 5.502 1.903 1.00 93.44 106 LYS A O 1
ATOM 897 N N . TYR A 1 107 ? -15.837 3.448 2.002 1.00 91.31 107 TYR A N 1
ATOM 898 C CA . TYR A 1 107 ? -15.038 2.867 0.929 1.00 91.31 107 TYR A CA 1
ATOM 899 C C . TYR A 1 107 ? -15.910 2.512 -0.278 1.00 91.31 107 TYR A C 1
ATOM 901 O O . TYR A 1 107 ? -16.777 1.642 -0.199 1.00 91.31 107 TYR A O 1
ATOM 909 N N . GLU A 1 108 ? -15.669 3.183 -1.403 1.00 91.06 108 GLU A N 1
ATOM 910 C CA . GLU A 1 108 ? -16.335 2.889 -2.673 1.00 91.06 108 GLU A CA 1
ATOM 911 C C . GLU A 1 108 ? -15.660 1.700 -3.366 1.00 91.06 108 GLU A C 1
ATOM 913 O O . GLU A 1 108 ? -14.695 1.831 -4.124 1.00 91.06 108 GLU A O 1
ATOM 918 N N . TYR A 1 109 ? -16.168 0.504 -3.077 1.00 89.31 109 TYR A N 1
ATOM 919 C CA . TYR A 1 109 ? -15.647 -0.734 -3.639 1.00 89.31 109 TYR A CA 1
ATOM 920 C C . TYR A 1 109 ? -16.197 -0.983 -5.053 1.00 89.31 109 TYR A C 1
ATOM 922 O O . TYR A 1 109 ? -17.391 -1.201 -5.241 1.00 89.31 109 TYR A O 1
ATOM 930 N N . SER A 1 110 ? -15.307 -0.963 -6.049 1.00 90.50 110 SER A N 1
ATOM 931 C CA . SER A 1 110 ? -15.622 -1.108 -7.484 1.00 90.50 110 SER A CA 1
ATOM 932 C C . SER A 1 110 ? -14.816 -2.222 -8.170 1.00 90.50 110 SER A C 1
ATOM 934 O O . SER A 1 110 ? -14.628 -2.209 -9.387 1.00 90.50 110 SER A O 1
ATOM 936 N N . TYR A 1 111 ? -14.312 -3.181 -7.390 1.00 91.25 111 TYR A N 1
ATOM 937 C CA . TYR A 1 111 ? -13.404 -4.230 -7.856 1.00 91.25 111 TYR A CA 1
ATOM 938 C C . TYR A 1 111 ? -14.058 -5.613 -7.810 1.00 91.25 111 TYR A C 1
ATOM 940 O O . TYR A 1 111 ? -14.999 -5.847 -7.055 1.00 91.25 111 TYR A O 1
ATOM 948 N N . ASP A 1 112 ? -13.529 -6.549 -8.598 1.00 91.06 112 ASP A N 1
ATOM 949 C CA . ASP A 1 112 ? -14.065 -7.913 -8.667 1.00 91.06 112 ASP A CA 1
ATOM 950 C C . ASP A 1 112 ? -13.606 -8.767 -7.478 1.00 91.06 112 ASP A C 1
ATOM 952 O O . ASP A 1 112 ? -14.302 -9.692 -7.068 1.00 91.06 112 ASP A O 1
ATOM 956 N N . LEU A 1 113 ? -12.417 -8.476 -6.937 1.00 87.25 113 LEU A N 1
ATOM 957 C CA . LEU A 1 113 ? -11.806 -9.235 -5.845 1.00 87.25 113 LEU A CA 1
ATOM 958 C C . LEU A 1 113 ? -11.556 -8.378 -4.601 1.00 87.25 113 LEU A C 1
ATOM 960 O O . LEU A 1 113 ? -11.075 -7.244 -4.747 1.00 87.25 113 LEU A O 1
ATOM 964 N N . PRO A 1 114 ? -11.797 -8.940 -3.396 1.00 84.62 114 PRO A N 1
ATOM 965 C CA . PRO A 1 114 ? -11.546 -8.257 -2.135 1.00 84.62 114 PRO A CA 1
ATOM 966 C C . PRO A 1 114 ? -10.131 -7.697 -2.009 1.00 84.62 114 PRO A C 1
ATOM 968 O O . PRO A 1 114 ? -9.190 -8.259 -2.586 1.00 84.62 114 PRO A O 1
ATOM 971 N N . PRO A 1 115 ? -9.940 -6.666 -1.167 1.00 84.88 115 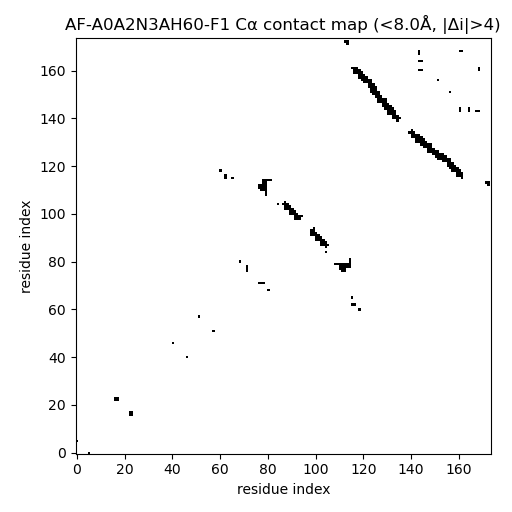PRO A N 1
ATOM 972 C CA . PRO A 1 115 ? -8.607 -6.332 -0.688 1.00 84.88 115 PRO A CA 1
ATOM 973 C C . PRO A 1 115 ? -7.994 -7.530 0.053 1.00 84.88 115 PRO A C 1
ATOM 975 O O . PRO A 1 115 ? -8.668 -8.235 0.802 1.00 84.88 115 PRO A O 1
ATOM 978 N N . LEU A 1 116 ? -6.697 -7.761 -0.163 1.00 80.94 116 LEU A N 1
ATOM 979 C CA . LEU A 1 116 ? -5.969 -8.885 0.443 1.00 80.94 116 LEU A CA 1
ATOM 980 C C . LEU A 1 116 ? -5.704 -8.691 1.941 1.00 80.94 116 LEU A C 1
ATOM 982 O O . LEU A 1 116 ? -5.524 -9.663 2.669 1.00 80.94 116 LEU A O 1
ATOM 986 N N . ASP A 1 117 ? -5.626 -7.440 2.384 1.00 83.31 117 ASP A N 1
ATOM 987 C CA . ASP A 1 117 ? -5.412 -7.065 3.776 1.00 83.31 117 ASP A CA 1
ATOM 988 C C . ASP A 1 117 ? -6.127 -5.737 4.049 1.00 83.31 117 ASP A C 1
ATOM 990 O O . ASP A 1 117 ? -6.342 -4.930 3.142 1.00 83.31 117 ASP A O 1
ATOM 994 N N . VAL A 1 118 ? -6.479 -5.521 5.309 1.00 87.25 118 VAL A N 1
ATOM 995 C CA . VAL A 1 118 ? -6.972 -4.255 5.837 1.00 87.25 118 VAL A CA 1
ATOM 996 C C . VAL A 1 118 ? -6.170 -3.975 7.098 1.00 87.25 118 VAL A C 1
ATOM 998 O O . VAL A 1 118 ? -6.113 -4.796 8.020 1.00 87.25 118 VAL A O 1
ATOM 1001 N N . ILE A 1 119 ? -5.527 -2.812 7.111 1.00 89.00 119 ILE A N 1
ATOM 1002 C CA . ILE A 1 119 ? -4.659 -2.376 8.195 1.00 89.00 119 ILE A CA 1
ATOM 1003 C C . ILE A 1 119 ? -5.273 -1.125 8.808 1.00 89.00 119 ILE A C 1
ATOM 1005 O O . ILE A 1 119 ? -5.614 -0.174 8.110 1.00 89.00 119 ILE A O 1
ATOM 1009 N N . PHE A 1 120 ? -5.420 -1.141 10.124 1.00 90.25 120 PHE A N 1
ATOM 1010 C CA . PHE A 1 120 ? -5.886 -0.016 10.909 1.00 90.25 120 PHE A CA 1
ATOM 1011 C C . PHE A 1 120 ? -4.746 0.543 11.750 1.00 90.25 120 PHE A C 1
ATOM 1013 O O . PHE A 1 120 ? -4.082 -0.202 12.478 1.00 90.25 120 PHE A O 1
ATOM 1020 N N . HIS A 1 121 ? -4.588 1.861 11.683 1.00 90.62 121 HIS A N 1
ATOM 1021 C CA . HIS A 1 121 ? -3.698 2.641 12.530 1.00 90.62 121 HIS A CA 1
ATOM 1022 C C . HIS A 1 121 ? -4.541 3.563 13.401 1.00 90.62 121 HIS A C 1
ATOM 1024 O O . HIS A 1 121 ? -5.474 4.212 12.928 1.00 90.62 121 HIS A O 1
ATOM 1030 N N . GLY A 1 122 ? -4.216 3.628 14.686 1.00 88.56 122 GLY A N 1
ATOM 1031 C CA . GLY A 1 122 ? -4.888 4.543 15.592 1.00 88.56 122 GLY A CA 1
ATOM 1032 C C . GLY A 1 122 ? -4.147 4.719 16.903 1.00 88.56 122 GLY A C 1
ATOM 1033 O O . GLY A 1 122 ? -3.309 3.905 17.284 1.00 88.56 122 GLY A O 1
ATOM 1034 N N . TYR A 1 123 ? -4.490 5.780 17.624 1.00 85.50 123 TYR A N 1
ATOM 1035 C CA . TYR A 1 123 ? -3.945 6.046 18.949 1.00 85.50 123 TYR A CA 1
ATOM 1036 C C . TYR A 1 123 ? -4.920 5.578 20.020 1.00 85.50 123 TYR A C 1
ATOM 1038 O O . TYR A 1 123 ? -6.095 5.946 20.032 1.00 85.50 123 TYR A O 1
ATOM 1046 N N . ALA A 1 124 ? -4.413 4.773 20.945 1.00 83.06 124 ALA A N 1
ATOM 1047 C CA . ALA A 1 124 ? -5.172 4.269 22.077 1.00 83.06 124 ALA A CA 1
ATOM 1048 C C . ALA A 1 124 ? -4.510 4.696 23.387 1.00 83.06 124 ALA A C 1
ATOM 1050 O O . ALA A 1 124 ? -3.286 4.652 23.515 1.00 83.06 124 ALA A O 1
ATOM 1051 N N . ILE A 1 125 ? -5.324 5.049 24.382 1.00 81.56 125 ILE A N 1
ATOM 1052 C CA . ILE A 1 125 ? -4.874 5.283 25.757 1.00 81.56 125 ILE A CA 1
ATOM 1053 C C . ILE A 1 125 ? -5.542 4.247 26.659 1.00 81.56 125 ILE A C 1
ATOM 1055 O O . ILE A 1 125 ? -6.755 4.039 26.596 1.00 81.56 125 ILE A O 1
ATOM 1059 N N . GLY A 1 126 ? -4.754 3.603 27.517 1.00 83.81 126 GLY A N 1
ATOM 1060 C CA . GLY A 1 126 ? -5.248 2.584 28.439 1.00 83.81 126 GLY A CA 1
ATOM 1061 C C . GLY A 1 126 ? -5.336 1.211 27.777 1.00 83.81 126 GLY A C 1
ATOM 1062 O O . GLY A 1 126 ? -4.456 0.844 27.006 1.00 83.81 126 GLY A O 1
ATOM 1063 N N . SER A 1 127 ? -6.360 0.423 28.115 1.00 85.50 127 SER A N 1
ATOM 1064 C CA . SER A 1 127 ? -6.523 -0.941 27.579 1.00 85.50 127 SER A CA 1
ATOM 1065 C C . SER A 1 127 ? -7.853 -1.114 26.836 1.00 85.50 127 SER A C 1
ATOM 1067 O O . SER A 1 127 ? -8.741 -1.802 27.343 1.00 85.50 127 SER A O 1
ATOM 1069 N N . PRO A 1 128 ? -8.049 -0.441 25.683 1.00 87.94 128 PRO A N 1
ATOM 1070 C CA . PRO A 1 128 ? -9.278 -0.586 24.918 1.00 87.94 128 PRO A CA 1
ATOM 1071 C C . PRO A 1 128 ? -9.336 -1.937 24.200 1.00 87.94 128 PRO A C 1
ATOM 1073 O O . PRO A 1 128 ? -8.319 -2.575 23.924 1.00 87.94 128 PRO A O 1
ATOM 1076 N N . VAL A 1 129 ? -10.553 -2.343 23.848 1.00 89.50 129 VAL A N 1
ATOM 1077 C CA . VAL A 1 129 ? -10.795 -3.432 22.901 1.00 89.50 129 VAL A CA 1
ATOM 1078 C C . VAL A 1 129 ? -11.028 -2.801 21.537 1.00 89.50 129 VAL A C 1
ATOM 1080 O O . VAL A 1 129 ? -11.966 -2.022 21.381 1.00 89.50 129 VAL A O 1
ATOM 1083 N N . ILE A 1 130 ? -10.173 -3.116 20.564 1.00 90.00 130 ILE A N 1
ATOM 1084 C CA . ILE A 1 130 ? -10.364 -2.682 19.178 1.00 90.00 130 ILE A CA 1
ATOM 1085 C C . ILE A 1 130 ? -11.208 -3.734 18.471 1.00 90.00 130 ILE A C 1
ATOM 1087 O O . ILE A 1 130 ? -10.907 -4.926 18.553 1.00 90.00 130 ILE A O 1
ATOM 1091 N N . MET A 1 131 ? -12.248 -3.271 17.782 1.00 91.12 131 MET A N 1
ATOM 1092 C CA . MET A 1 131 ? -13.115 -4.074 16.932 1.00 91.12 131 MET A CA 1
ATOM 1093 C C . MET A 1 131 ? -13.160 -3.431 15.550 1.00 91.12 131 MET A C 1
ATOM 1095 O O . MET A 1 131 ? -13.528 -2.265 15.425 1.00 91.12 131 MET A O 1
ATOM 1099 N N . LEU A 1 132 ? -12.776 -4.195 14.534 1.00 91.38 132 LEU A N 1
ATOM 1100 C CA . LEU A 1 132 ? -12.851 -3.802 13.133 1.00 91.38 132 LEU A CA 1
ATOM 1101 C C . LEU A 1 132 ? -13.912 -4.660 12.458 1.00 91.38 132 LEU A C 1
ATOM 1103 O O . LEU A 1 132 ? -13.888 -5.887 12.560 1.00 91.38 132 LEU A O 1
ATOM 1107 N N . SER A 1 133 ? -14.832 -4.003 11.768 1.00 92.31 133 SER A N 1
ATOM 1108 C CA . SER A 1 133 ? -15.929 -4.646 11.057 1.00 92.31 133 SER A CA 1
ATOM 1109 C C . SER A 1 133 ? -16.178 -3.943 9.734 1.00 92.31 133 SER A C 1
ATOM 1111 O O . SER A 1 133 ? -16.019 -2.725 9.651 1.00 92.31 133 SER A O 1
ATOM 1113 N N . ILE A 1 134 ? -16.612 -4.697 8.730 1.00 90.94 134 ILE A N 1
ATOM 1114 C CA . ILE A 1 134 ? -17.077 -4.145 7.458 1.00 90.94 134 ILE A CA 1
ATOM 1115 C C . ILE A 1 134 ? -18.579 -4.347 7.351 1.00 90.94 134 ILE A C 1
ATOM 1117 O O . ILE A 1 134 ? -19.079 -5.443 7.581 1.00 90.94 134 ILE A O 1
ATOM 1121 N N . GLU A 1 135 ? -19.275 -3.280 6.982 1.00 92.44 135 GLU A N 1
ATOM 1122 C CA . GLU A 1 135 ? -20.680 -3.310 6.601 1.00 92.44 135 GLU A CA 1
ATOM 1123 C C . GLU A 1 135 ? -20.765 -3.296 5.074 1.00 92.44 135 GLU A C 1
ATOM 1125 O O . GLU A 1 135 ? -20.273 -2.375 4.416 1.00 92.44 135 GLU A O 1
ATOM 1130 N N . ARG A 1 136 ? -21.340 -4.355 4.505 1.00 89.81 136 ARG A N 1
ATOM 1131 C CA . ARG A 1 136 ? -21.601 -4.467 3.070 1.00 89.81 136 ARG A CA 1
ATOM 1132 C C . ARG A 1 136 ? -22.862 -3.672 2.689 1.00 89.81 136 ARG A C 1
ATOM 1134 O O . ARG A 1 136 ? -23.717 -3.436 3.540 1.00 89.81 136 ARG A O 1
ATOM 1141 N N . PRO A 1 137 ? -23.039 -3.297 1.406 1.00 88.81 137 PRO A N 1
ATOM 1142 C CA . PRO A 1 137 ? -24.232 -2.575 0.942 1.00 88.81 137 PRO A CA 1
ATOM 1143 C C . PRO A 1 137 ? -25.568 -3.310 1.149 1.00 88.81 137 PRO A C 1
ATOM 1145 O O . PRO A 1 137 ? -26.623 -2.686 1.109 1.00 88.81 137 PRO A O 1
ATOM 1148 N N . ASP A 1 138 ? -25.532 -4.627 1.357 1.00 90.62 138 ASP A N 1
ATOM 1149 C CA . ASP A 1 138 ? -26.683 -5.467 1.719 1.00 90.62 138 ASP A CA 1
ATOM 1150 C C . ASP A 1 138 ? -27.049 -5.385 3.218 1.00 90.62 138 ASP A C 1
ATOM 1152 O O . ASP A 1 138 ? -28.018 -6.006 3.655 1.00 90.62 138 ASP A O 1
ATOM 1156 N N . GLY A 1 139 ? -26.296 -4.612 4.008 1.00 90.44 139 GLY A N 1
ATOM 1157 C CA . GLY A 1 139 ? -26.463 -4.463 5.452 1.00 90.44 139 GLY A CA 1
ATOM 1158 C C . GLY A 1 139 ? -25.821 -5.587 6.270 1.00 90.44 139 GLY A C 1
ATOM 1159 O O . GLY A 1 139 ? -25.992 -5.629 7.489 1.00 90.44 139 GLY A O 1
ATOM 1160 N N . HIS A 1 140 ? -25.094 -6.519 5.644 1.00 90.19 140 HIS A N 1
ATOM 1161 C CA . HIS A 1 140 ? -24.370 -7.553 6.375 1.00 90.19 140 HIS A CA 1
ATOM 1162 C C . HIS A 1 140 ? -23.088 -6.998 6.993 1.00 90.19 140 HIS A C 1
ATOM 1164 O O . HIS A 1 140 ? -22.247 -6.409 6.314 1.00 90.19 140 HIS A O 1
ATOM 1170 N N . ILE A 1 141 ? -22.938 -7.217 8.301 1.00 91.69 141 ILE A N 1
ATOM 1171 C CA . ILE A 1 141 ? -21.773 -6.793 9.075 1.00 91.69 141 ILE A CA 1
ATOM 1172 C C . ILE A 1 141 ? -20.877 -8.003 9.319 1.00 91.69 141 ILE A C 1
ATOM 1174 O O . ILE A 1 141 ? -21.296 -8.988 9.924 1.00 91.69 141 ILE A O 1
ATOM 1178 N N . ILE A 1 142 ? -19.629 -7.899 8.878 1.00 89.06 142 ILE A N 1
ATOM 1179 C CA . ILE A 1 142 ? -18.595 -8.918 9.039 1.00 89.06 142 ILE A CA 1
ATOM 1180 C C . ILE A 1 142 ? -17.574 -8.384 10.046 1.00 89.06 142 ILE A C 1
ATOM 1182 O O . ILE A 1 142 ? -16.900 -7.388 9.779 1.00 89.06 142 ILE A O 1
ATOM 1186 N N . GLU A 1 143 ? -17.464 -9.021 11.215 1.00 89.94 143 GLU A N 1
ATOM 1187 C CA . GLU A 1 143 ? -16.405 -8.720 12.189 1.00 89.94 143 GLU A CA 1
ATOM 1188 C C . GLU A 1 143 ? -15.093 -9.347 11.702 1.00 89.94 143 GLU A C 1
ATOM 1190 O O . GLU A 1 143 ? -15.010 -10.556 11.509 1.00 89.94 143 GLU A O 1
ATOM 1195 N N . LEU A 1 144 ? -14.072 -8.521 11.484 1.00 86.69 144 LEU A N 1
ATOM 1196 C CA . LEU A 1 144 ? -12.783 -8.968 10.953 1.00 86.69 144 LEU A CA 1
ATOM 1197 C C . LEU A 1 144 ? -11.803 -9.295 12.071 1.00 86.69 144 LEU A C 1
ATOM 1199 O O . LEU A 1 144 ? -11.064 -10.271 12.001 1.00 86.69 144 LEU A O 1
ATOM 1203 N N . VAL A 1 145 ? -11.784 -8.462 13.110 1.00 87.88 145 VAL A N 1
ATOM 1204 C CA . VAL A 1 145 ? -10.936 -8.674 14.279 1.00 87.88 145 VAL A CA 1
ATOM 1205 C C . VAL A 1 145 ? -11.536 -7.981 15.490 1.00 87.88 145 VAL A C 1
ATOM 1207 O O . VAL A 1 145 ? -12.023 -6.851 15.416 1.00 87.88 145 VAL A O 1
ATOM 1210 N N . ARG A 1 146 ? -11.432 -8.650 16.635 1.00 89.75 146 ARG A N 1
ATOM 1211 C CA . ARG A 1 146 ? -11.723 -8.100 17.953 1.00 89.75 146 ARG A CA 1
ATOM 1212 C C . ARG A 1 146 ? -10.609 -8.507 18.895 1.00 89.75 146 ARG A C 1
ATOM 1214 O O . ARG A 1 146 ? -10.426 -9.691 19.167 1.00 89.75 146 ARG A O 1
ATOM 1221 N N . ARG A 1 147 ? -9.859 -7.533 19.410 1.00 85.44 147 ARG A N 1
ATOM 1222 C CA . ARG A 1 147 ? -8.759 -7.822 20.334 1.00 85.44 147 ARG A CA 1
ATOM 1223 C C . ARG A 1 147 ? -8.579 -6.756 21.409 1.00 85.44 147 ARG A C 1
ATOM 1225 O O . ARG A 1 147 ? -8.679 -5.563 21.108 1.00 85.44 147 ARG A O 1
ATOM 1232 N N . PRO A 1 148 ? -8.288 -7.157 22.658 1.00 86.75 148 PRO A N 1
ATOM 1233 C CA . PRO A 1 148 ? -7.836 -6.223 23.675 1.00 86.75 148 PRO A CA 1
ATOM 1234 C C . PRO A 1 148 ? -6.421 -5.743 23.340 1.00 86.75 148 PRO A C 1
ATOM 1236 O O . PRO A 1 148 ? -5.554 -6.538 22.981 1.00 86.75 148 PRO A O 1
ATOM 1239 N N . ILE A 1 149 ? -6.174 -4.446 23.488 1.00 82.44 149 ILE A N 1
ATOM 1240 C CA . ILE A 1 149 ? -4.830 -3.874 23.422 1.00 82.44 149 ILE A CA 1
ATOM 1241 C C . ILE A 1 149 ? -4.348 -3.668 24.852 1.00 82.44 149 ILE A C 1
ATOM 1243 O O . ILE A 1 149 ? -4.958 -2.924 25.618 1.00 82.44 149 ILE A O 1
ATOM 1247 N N . SER A 1 150 ? -3.268 -4.342 25.242 1.00 72.62 150 SER A N 1
ATOM 1248 C CA . SER A 1 150 ? -2.690 -4.173 26.576 1.00 72.62 150 SER A CA 1
ATOM 1249 C C . SER A 1 150 ? -1.985 -2.824 26.684 1.00 72.62 150 SER A C 1
ATOM 1251 O O . SER A 1 150 ? -1.035 -2.575 25.951 1.00 72.62 150 SER A O 1
ATOM 1253 N N . LYS A 1 151 ? -2.446 -1.981 27.620 1.00 64.69 151 LYS A N 1
ATOM 1254 C CA . LYS A 1 151 ? -1.812 -0.732 28.081 1.00 64.69 151 LYS A CA 1
ATOM 1255 C C . LYS A 1 151 ? -1.057 0.030 26.979 1.00 64.69 151 LYS A C 1
ATOM 1257 O O . LYS A 1 151 ? 0.169 0.117 26.987 1.00 64.69 151 LYS A O 1
ATOM 1262 N N . SER A 1 152 ? -1.814 0.610 26.054 1.00 63.06 152 SER A N 1
ATOM 1263 C CA . SER A 1 152 ? -1.285 1.579 25.102 1.00 63.06 152 SER A CA 1
ATOM 1264 C C . SER A 1 152 ? -1.054 2.910 25.822 1.00 63.06 152 SER A C 1
ATOM 1266 O O . SER A 1 152 ? -1.996 3.553 26.289 1.00 63.06 152 SER A O 1
ATOM 1268 N N . ASP A 1 153 ? 0.211 3.299 25.962 1.00 72.06 153 ASP A N 1
ATOM 1269 C CA . ASP A 1 153 ? 0.648 4.543 26.612 1.00 72.06 153 ASP A CA 1
ATOM 1270 C C . ASP A 1 153 ? 0.629 5.715 25.614 1.00 72.06 153 ASP A C 1
ATOM 1272 O O . ASP A 1 153 ? 1.638 6.371 25.377 1.00 72.06 153 ASP A O 1
ATOM 1276 N N . GLY A 1 154 ? -0.494 5.884 24.905 1.00 69.62 154 GLY A N 1
ATOM 1277 C CA . GLY A 1 154 ? -0.607 6.842 23.798 1.00 69.62 154 GLY A CA 1
ATOM 1278 C C . GLY A 1 154 ? 0.234 6.483 22.567 1.00 69.62 154 GLY A C 1
ATOM 1279 O O . GLY A 1 154 ? 0.479 7.342 21.724 1.00 69.62 154 GLY A O 1
ATOM 1280 N N . LYS A 1 155 ? 0.691 5.230 22.456 1.00 76.94 155 LYS A N 1
ATOM 1281 C CA . LYS A 1 155 ? 1.433 4.747 21.288 1.00 76.94 155 LYS A CA 1
ATOM 1282 C C . LYS A 1 155 ? 0.489 4.450 20.127 1.00 76.94 155 LYS A C 1
ATOM 1284 O O . LYS A 1 155 ? -0.700 4.187 20.320 1.00 76.94 155 LYS A O 1
ATOM 1289 N N . GLU A 1 156 ? 1.052 4.489 18.928 1.00 83.00 156 GLU A N 1
ATOM 1290 C CA . GLU A 1 156 ? 0.371 4.036 17.727 1.00 83.00 156 GLU A CA 1
ATOM 1291 C C . GLU A 1 156 ? 0.093 2.534 17.826 1.00 83.00 156 GLU A C 1
ATOM 1293 O O . GLU A 1 156 ? 0.966 1.729 18.163 1.00 83.00 156 GLU A O 1
ATOM 1298 N N . VAL A 1 157 ? -1.157 2.168 17.573 1.00 86.56 157 VAL A N 1
ATOM 1299 C CA . VAL A 1 157 ? -1.620 0.792 17.528 1.00 86.56 157 VAL A CA 1
ATOM 1300 C C . VAL A 1 157 ? -1.893 0.441 16.080 1.00 86.56 157 VAL A C 1
ATOM 1302 O O . VAL A 1 157 ? -2.775 1.017 15.447 1.00 86.56 157 VAL A O 1
ATOM 1305 N N . ARG A 1 158 ? -1.167 -0.566 15.600 1.00 86.81 158 ARG A N 1
ATOM 1306 C CA . ARG A 1 158 ? -1.329 -1.153 14.276 1.00 86.81 158 ARG A CA 1
ATOM 1307 C C . ARG A 1 158 ? -2.068 -2.482 14.382 1.00 86.81 158 ARG A C 1
ATOM 1309 O O . ARG A 1 158 ? -1.626 -3.379 15.102 1.00 86.81 158 ARG A O 1
ATOM 1316 N N . VAL A 1 159 ? -3.180 -2.631 13.670 1.00 86.31 159 VAL A N 1
ATOM 1317 C CA . VAL A 1 159 ? -3.968 -3.871 13.590 1.00 86.31 159 VAL A CA 1
ATOM 1318 C C . VAL A 1 159 ? -4.078 -4.291 12.127 1.00 86.31 159 VAL A C 1
ATOM 1320 O O . VAL A 1 159 ? -4.608 -3.531 11.333 1.00 86.31 159 VAL A O 1
ATOM 1323 N N . SER A 1 160 ? -3.589 -5.479 11.762 1.00 83.69 160 SER A N 1
ATOM 1324 C CA . SER A 1 160 ? -3.658 -6.011 10.388 1.00 83.69 160 SER A CA 1
ATOM 1325 C C . SER A 1 160 ? -4.441 -7.314 10.385 1.00 83.69 160 SER A C 1
ATOM 1327 O O . SER A 1 160 ? -4.166 -8.211 11.179 1.00 83.69 160 SER A O 1
ATOM 1329 N N . ILE A 1 161 ? -5.411 -7.425 9.484 1.00 78.75 161 ILE A N 1
ATOM 1330 C CA . ILE A 1 161 ? -6.284 -8.597 9.384 1.00 78.75 161 ILE A CA 1
ATOM 1331 C C . ILE A 1 161 ? -5.560 -9.745 8.661 1.00 78.75 161 ILE A C 1
ATOM 1333 O O . ILE A 1 161 ? -5.647 -10.897 9.073 1.00 78.75 161 ILE A O 1
ATOM 1337 N N . GLY A 1 162 ? -4.766 -9.471 7.632 1.00 63.44 162 GLY A N 1
ATOM 1338 C CA . GLY A 1 162 ? -4.070 -10.488 6.840 1.00 63.44 162 GLY A CA 1
ATOM 1339 C C . GLY A 1 162 ? -2.953 -11.218 7.592 1.00 63.44 162 GLY A C 1
ATOM 1340 O O . GLY A 1 162 ? -2.730 -12.408 7.359 1.00 63.44 162 GLY A O 1
ATOM 1341 N N . LYS A 1 163 ? -2.257 -10.540 8.516 1.00 55.47 163 LYS A N 1
ATOM 1342 C CA . LYS A 1 163 ? -1.203 -11.160 9.346 1.00 55.47 163 LYS A CA 1
ATOM 1343 C C . LYS A 1 163 ? -1.764 -11.880 10.579 1.00 55.47 163 LYS A C 1
ATOM 1345 O O . LYS A 1 163 ? -1.232 -12.930 10.937 1.00 55.47 163 LYS A O 1
ATOM 1350 N N . ASP A 1 164 ? -2.841 -11.363 11.176 1.00 51.06 164 ASP A N 1
ATOM 1351 C CA . ASP A 1 164 ? -3.380 -11.876 12.446 1.00 51.06 164 ASP A CA 1
ATOM 1352 C C . ASP A 1 164 ? -4.546 -12.875 12.269 1.00 51.06 164 ASP A C 1
ATOM 1354 O O . ASP A 1 164 ? -4.793 -13.697 13.152 1.00 51.06 164 ASP A O 1
ATOM 1358 N N . SER A 1 165 ? -5.231 -12.872 11.121 1.00 46.72 165 SER A N 1
ATOM 1359 C CA . SER A 1 165 ? -6.399 -13.724 10.830 1.00 46.72 165 SER A CA 1
ATOM 1360 C C . SER A 1 165 ? -6.139 -14.589 9.602 1.00 46.72 165 SER A C 1
ATOM 1362 O O . SER A 1 165 ? -6.527 -14.276 8.482 1.00 46.72 165 SER A O 1
ATOM 1364 N N . ARG A 1 166 ? -5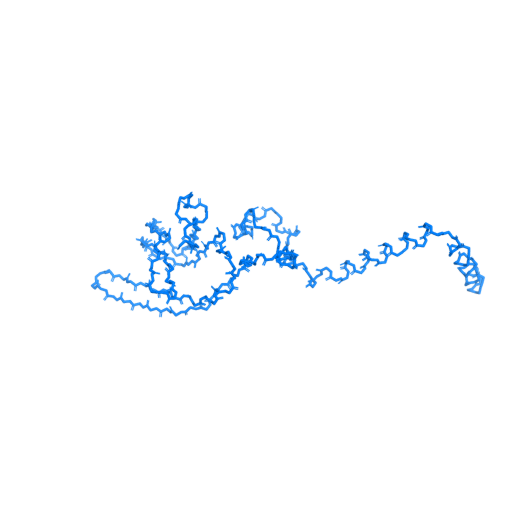.497 -15.739 9.811 1.00 44.81 166 ARG A N 1
ATOM 1365 C CA . ARG A 1 166 ? -5.288 -16.741 8.755 1.00 44.81 166 ARG A CA 1
ATOM 1366 C C . ARG A 1 166 ? -6.559 -17.496 8.324 1.00 44.81 166 ARG A C 1
ATOM 1368 O O . ARG A 1 166 ? -6.426 -18.389 7.496 1.00 44.81 166 ARG A O 1
ATOM 1375 N N . ILE A 1 167 ? -7.748 -17.212 8.876 1.00 43.38 167 ILE A N 1
ATOM 1376 C CA . ILE A 1 167 ? -8.900 -18.132 8.741 1.00 43.38 167 ILE A CA 1
ATOM 1377 C C . ILE A 1 167 ? -10.215 -17.493 8.232 1.00 43.38 167 ILE A C 1
ATOM 1379 O O . ILE A 1 167 ? -10.932 -18.183 7.523 1.00 43.38 167 ILE A O 1
ATOM 1383 N N . GLU A 1 168 ? -10.511 -16.199 8.428 1.00 44.47 168 GLU A N 1
ATOM 1384 C CA . GLU A 1 168 ? -11.859 -15.658 8.086 1.00 44.47 168 GLU A CA 1
ATOM 1385 C C . GLU A 1 168 ? -11.897 -14.600 6.962 1.00 44.47 168 GLU A C 1
ATOM 1387 O O . GLU A 1 168 ? -12.949 -14.306 6.397 1.00 44.47 168 GLU A O 1
ATOM 1392 N N . SER A 1 169 ? -10.751 -14.045 6.566 1.00 46.88 169 SER A N 1
ATOM 1393 C CA . SER A 1 169 ? -10.648 -12.959 5.574 1.00 46.88 169 SER A CA 1
ATOM 1394 C C . SER A 1 169 ? -10.900 -13.394 4.122 1.00 46.88 169 SER A C 1
ATOM 1396 O O . SER A 1 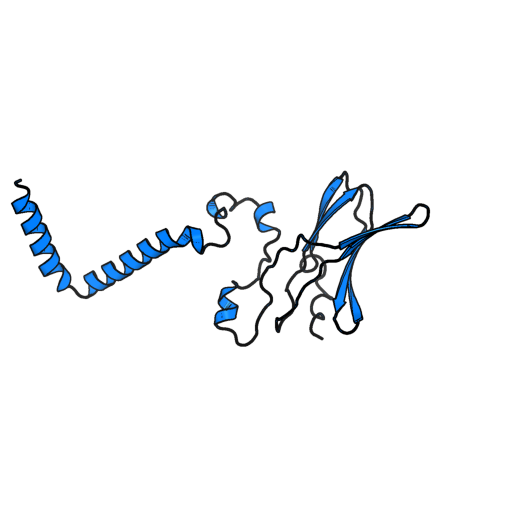169 ? -11.156 -12.551 3.264 1.00 46.88 169 SER A O 1
ATOM 1398 N N . TYR A 1 170 ? -10.902 -14.700 3.835 1.00 49.69 170 TYR A N 1
ATOM 1399 C CA . TYR A 1 170 ? -11.206 -15.226 2.498 1.00 49.69 170 TYR A CA 1
ATOM 1400 C C . TYR A 1 170 ? -12.699 -15.169 2.128 1.00 49.69 170 TYR A C 1
ATOM 1402 O O . TYR A 1 170 ? -13.027 -15.309 0.952 1.00 49.69 170 TYR A O 1
ATOM 1410 N N . ASN A 1 171 ? -13.597 -14.904 3.084 1.00 48.97 171 ASN A N 1
ATOM 1411 C CA . ASN A 1 171 ? -15.048 -14.906 2.857 1.00 48.97 171 ASN A CA 1
ATOM 1412 C C . ASN A 1 171 ? -15.639 -13.535 2.491 1.00 48.97 171 ASN A C 1
ATOM 1414 O O . ASN A 1 171 ? -16.855 -13.386 2.437 1.00 48.97 171 ASN A O 1
ATOM 1418 N N . PHE A 1 172 ? -14.816 -12.524 2.200 1.00 54.97 172 PHE A N 1
ATOM 1419 C CA . PHE A 1 172 ? -15.323 -11.198 1.820 1.00 54.97 172 PHE A CA 1
ATOM 1420 C C . PHE A 1 172 ? -16.177 -11.219 0.536 1.00 54.97 172 PHE A C 1
ATOM 1422 O O . PHE A 1 172 ? -17.088 -10.408 0.390 1.00 54.97 172 PHE A O 1
ATOM 1429 N N . GLY A 1 173 ? -15.879 -12.140 -0.387 1.00 52.09 173 GLY A N 1
ATOM 1430 C CA . GLY A 1 173 ? -16.543 -12.264 -1.690 1.00 52.09 173 GLY A CA 1
ATOM 1431 C C . GLY A 1 173 ? -17.556 -13.405 -1.812 1.00 52.09 173 GLY A C 1
ATOM 1432 O O . GLY A 1 173 ? -17.941 -13.716 -2.937 1.00 52.09 173 GLY A O 1
ATOM 1433 N N . ALA A 1 174 ? -17.935 -14.049 -0.703 1.00 42.53 174 ALA A N 1
ATOM 1434 C CA . ALA A 1 174 ? -18.980 -15.075 -0.677 1.00 42.53 174 ALA A CA 1
ATOM 1435 C C . ALA A 1 174 ? -20.338 -14.488 -0.256 1.00 42.53 174 ALA A C 1
ATOM 1437 O O . ALA A 1 174 ? -20.366 -13.446 0.449 1.00 42.53 174 ALA A O 1
#

Foldseek 3Di:
DDPVVVVVVVVVVVVVQVVPPVSVVVVVVVVVVVVCVVCVVVPPPCPCCVVCVVPCVVCVPPPPDDDDQCVQVVDPFFDDDDDDFDDWDWDWDDDDPDIDIDTGTDDDDDGRDDHLKDKDKDWDAAWDWDWDWDQDPVRDIGTQDTGIDHGRNRDIDMDMSNVPPPDDVRPPND

Solvent-accessible surface area (backbone atoms only — not comparable to full-atom values): 11208 Å² total; per-residue (Å²): 133,60,74,64,61,54,53,50,52,53,51,53,50,51,63,54,47,68,71,37,65,68,58,49,51,52,51,50,52,50,51,51,51,54,50,47,62,72,46,39,84,80,72,49,93,60,84,58,46,82,82,43,68,84,40,60,79,81,46,67,84,55,66,95,79,68,76,62,70,70,57,44,78,80,38,92,68,34,62,50,66,94,77,88,82,85,73,60,53,76,50,78,48,75,61,85,94,45,76,48,75,48,77,48,69,86,77,91,84,87,53,79,38,68,64,84,62,56,75,47,77,46,76,41,68,47,64,52,70,52,72,45,66,50,73,44,98,88,69,53,72,47,78,71,47,75,47,77,43,80,66,29,85,63,42,82,43,78,49,49,42,54,84,74,37,90,79,68,73,83,54,75,83,106

Secondary structure (DSSP, 8-state):
--HHHHHHHHHHHHHHHTT-HHHHHHHHHHHHHHHHHHHHHHH-S-TTTTTSTT-HHHHTTS-TTPPPTTHHHH-SSPBPPP------EEEEEEETTEEEEEEE-------SB--S--EEEEEEEESPEEEEEEE-TTS-EEEEEEEEPP-EEEEEEEEEHHHH-TTTGGGGG-

Sequence (174 aa):
MKWIDFKAGVQDFWNEFKRVKFGLFGLILLFIFILTVFINPYIVPFPEASIRWRDITYWEDNPVSAPPAWVNWFSSTKRAPSLIMEEHVFSEEKMGKIKLSRAVFKYEYSYDLPPLDVIFHGYAIGSPVIMLSIERPDGHIIELVRRPISKSDGKEVRVSIGKDSRIESYNFGA

pLDDT: mean 84.83, std 11.91, range [42.53, 97.19]

Nearest PDB structures (foldseek):
  4aou-assembly1_A-2  TM=3.604E-01  e=1.428E+00  Acetivibrio thermocellus
  4aoy-assembly2_A  TM=3.440E-01  e=1.606E+00  Acetivibrio thermocellus

Radius of gyration: 27.04 Å; Cα contacts (8 Å, |Δi|>4): 153; chains: 1; bounding box: 69×42×74 Å